Protein AF-A0A9Q0YEE8-F1 (afdb_monomer_lite)

Foldseek 3Di:
DDPPPDDDDDPPVCVVQQKDWDADPVPRDIWIARPVVRDTPVPDPPPPPDPPPDPDDDDDDDDDDDPDPDPPPDDDDDDPDDPPPPDDPPPDVQVVVKDWADPDDQWIWIWGDDPNFIKIKIFRWDDDVDPVDTDGDPDTDIDGDD

Secondary structure (DSSP, 8-state):
------PPPPPHHHHHTTEEEEE-TTT--EEEEETTT--BGGG-GGGTTSPP----------------SSS--SSSPPPSS--SSS---SSTTSGGG-EEEEEETTEEEEEEEETTEEEEEEEEEEE-SSTT-EEEEEEEEEEE--

Organism: Holothuria leucospilota (NCBI:txid206669)

InterPro domains:
  IPR003173 Transcriptional coactivator p15 (PC4), C-terminal [PF02229] (101-146)
  IPR009044 ssDNA-binding transcriptional regulator [G3DSA:2.30.31.10] (91-146)
  IPR009044 ssDNA-binding transcriptional regulator [SSF54447] (101-146)

Sequence (146 aa):
MDDNQTFPQIPDELYNAGWRVHYSLENNKPYFVNEETKMRADTLPTLRTFPPFTARGSSVQNLCHHQWVYERHVNRGFPKKEAEGLGKPCQQRMDEAMTRFPLGGKRHVVVKRYRGVPDVNIREYYGGETKDRLLAGKRGINLKLE

pLDDT: mean 70.5, std 21.79, range [31.23, 97.5]

Structure (mmCIF, N/CA/C/O backbone):
data_AF-A0A9Q0YEE8-F1
#
_entry.id   AF-A0A9Q0YEE8-F1
#
loop_
_atom_site.group_PDB
_atom_site.id
_atom_site.type_symbol
_atom_site.label_atom_id
_atom_site.label_alt_id
_atom_site.label_comp_id
_atom_site.label_asym_id
_atom_site.label_entity_id
_atom_site.label_seq_id
_atom_site.pdbx_PDB_ins_code
_atom_site.Cartn_x
_atom_site.Cartn_y
_atom_site.Cartn_z
_atom_site.occupancy
_atom_site.B_iso_or_equiv
_atom_site.auth_seq_id
_atom_site.auth_comp_id
_atom_site.auth_asym_id
_atom_site.auth_atom_id
_atom_site.pdbx_PDB_model_num
ATOM 1 N N . MET A 1 1 ? 16.711 -9.460 -29.664 1.00 41.03 1 MET A N 1
ATOM 2 C CA . MET A 1 1 ? 16.313 -8.199 -29.009 1.00 41.03 1 MET A CA 1
ATOM 3 C C . MET A 1 1 ? 17.043 -8.196 -27.686 1.00 41.03 1 MET A C 1
ATOM 5 O O . MET A 1 1 ? 16.607 -8.880 -26.772 1.00 41.03 1 MET A O 1
ATOM 9 N N . ASP A 1 2 ? 18.213 -7.565 -27.653 1.00 51.31 2 ASP A N 1
ATOM 10 C CA . ASP A 1 2 ? 19.096 -7.531 -26.486 1.00 51.31 2 ASP A CA 1
ATOM 11 C C . ASP A 1 2 ? 18.997 -6.149 -25.839 1.00 51.31 2 ASP A C 1
ATOM 13 O O . ASP A 1 2 ? 19.872 -5.302 -26.005 1.00 51.31 2 ASP A O 1
ATOM 17 N N . ASP A 1 3 ? 17.909 -5.906 -25.111 1.00 55.66 3 ASP A N 1
ATOM 18 C CA . ASP A 1 3 ? 17.727 -4.668 -24.349 1.00 55.66 3 ASP A CA 1
ATOM 19 C C . ASP A 1 3 ? 18.393 -4.810 -22.976 1.00 55.66 3 ASP A C 1
ATOM 21 O O . ASP A 1 3 ? 17.749 -4.813 -21.927 1.00 55.66 3 ASP A O 1
ATOM 25 N N . ASN A 1 4 ? 19.719 -4.959 -22.976 1.00 56.88 4 ASN A N 1
ATOM 26 C CA . ASN A 1 4 ? 20.512 -4.910 -21.753 1.00 56.88 4 ASN A CA 1
ATOM 27 C C . ASN A 1 4 ? 20.710 -3.434 -21.371 1.00 56.88 4 ASN A C 1
ATOM 29 O O . ASN A 1 4 ? 21.740 -2.816 -21.643 1.00 56.88 4 ASN A O 1
ATOM 33 N N . GLN A 1 5 ? 19.655 -2.833 -20.818 1.00 59.31 5 GLN A N 1
ATOM 34 C CA . GLN A 1 5 ? 19.642 -1.436 -20.408 1.00 59.31 5 GLN A CA 1
ATOM 35 C C . GLN A 1 5 ? 20.494 -1.275 -19.140 1.00 59.31 5 GLN A C 1
ATOM 37 O O . GLN A 1 5 ? 20.026 -1.429 -18.013 1.00 59.31 5 GLN A O 1
ATOM 42 N N . THR A 1 6 ? 21.785 -1.008 -19.327 1.00 70.62 6 THR A N 1
ATOM 43 C CA . THR A 1 6 ? 22.718 -0.742 -18.229 1.00 70.62 6 THR A CA 1
ATOM 44 C C . THR A 1 6 ? 22.388 0.608 -17.600 1.00 70.62 6 THR A C 1
ATOM 46 O O . THR A 1 6 ? 22.585 1.658 -18.213 1.00 70.62 6 THR A O 1
ATOM 49 N N . PHE A 1 7 ? 21.886 0.589 -16.366 1.00 70.50 7 PHE A N 1
ATOM 50 C CA . PHE A 1 7 ? 21.673 1.806 -15.588 1.00 70.50 7 PHE A CA 1
ATOM 51 C C . PHE A 1 7 ? 23.022 2.441 -15.215 1.00 70.50 7 PHE A C 1
ATOM 53 O O . PHE A 1 7 ? 23.943 1.720 -14.819 1.00 70.50 7 PHE A O 1
ATOM 60 N N . PRO A 1 8 ? 23.161 3.775 -15.310 1.00 74.31 8 PRO A N 1
ATOM 61 C CA . PRO A 1 8 ? 24.376 4.451 -14.878 1.00 74.31 8 PRO A CA 1
ATOM 62 C C . PRO A 1 8 ? 24.562 4.257 -13.368 1.00 74.31 8 PRO A C 1
ATOM 64 O O . PRO A 1 8 ? 23.685 4.606 -12.577 1.00 74.31 8 PRO A O 1
ATOM 67 N N . GLN A 1 9 ? 25.702 3.691 -12.967 1.00 80.62 9 GLN A N 1
ATOM 68 C CA . GLN A 1 9 ? 26.070 3.600 -11.556 1.00 80.62 9 GLN A CA 1
ATOM 69 C C . GLN A 1 9 ? 26.515 4.978 -11.060 1.00 80.62 9 GLN A C 1
ATOM 71 O O . GLN A 1 9 ? 27.364 5.625 -11.674 1.00 80.62 9 GLN A O 1
ATOM 76 N N . ILE A 1 10 ? 25.913 5.436 -9.964 1.00 78.44 10 ILE A N 1
ATOM 77 C CA . ILE A 1 10 ? 26.298 6.679 -9.293 1.00 78.44 10 ILE A CA 1
ATOM 78 C C . ILE A 1 10 ? 27.508 6.361 -8.407 1.00 78.44 10 ILE A C 1
ATOM 80 O O . ILE A 1 10 ? 27.403 5.439 -7.601 1.00 78.44 10 ILE A O 1
ATOM 84 N N . PRO A 1 11 ? 28.626 7.098 -8.511 1.00 82.75 11 PRO A N 1
ATOM 85 C CA . PRO A 1 11 ? 29.724 6.978 -7.557 1.00 82.75 11 PRO A CA 1
ATOM 86 C C . PRO A 1 11 ? 29.243 7.191 -6.114 1.00 82.75 11 PRO A C 1
ATOM 88 O O . PRO A 1 11 ? 28.494 8.137 -5.848 1.00 82.75 11 PRO A O 1
ATOM 91 N N . ASP A 1 12 ? 29.709 6.360 -5.180 1.00 79.19 12 ASP A N 1
ATOM 92 C CA . ASP A 1 12 ? 29.296 6.404 -3.766 1.00 79.19 12 ASP A CA 1
ATOM 93 C C . ASP A 1 12 ? 29.499 7.791 -3.131 1.00 79.19 12 ASP A C 1
ATOM 95 O O . ASP A 1 12 ? 28.690 8.240 -2.318 1.00 79.19 12 ASP A O 1
ATOM 99 N N . GLU A 1 13 ? 30.540 8.514 -3.550 1.00 81.50 13 GLU A N 1
ATOM 100 C CA . GLU A 1 13 ? 30.836 9.880 -3.104 1.00 81.50 13 GLU A CA 1
ATOM 101 C C . GLU A 1 13 ? 29.681 10.853 -3.382 1.00 81.50 13 GLU A C 1
ATOM 103 O O . GLU A 1 13 ? 29.294 11.633 -2.511 1.00 81.50 13 GLU A O 1
ATOM 108 N N . LEU A 1 14 ? 29.078 10.777 -4.573 1.00 79.62 14 LEU A N 1
ATOM 109 C CA . LEU A 1 14 ? 27.956 11.637 -4.953 1.00 79.62 14 LEU A CA 1
ATOM 110 C C . LEU A 1 14 ? 26.679 11.238 -4.214 1.00 79.62 14 LEU A C 1
ATOM 112 O O . LEU A 1 14 ? 25.920 12.104 -3.776 1.00 79.62 14 LEU A O 1
ATOM 116 N N . TYR A 1 15 ? 26.454 9.937 -4.034 1.00 79.00 15 TYR A N 1
ATOM 117 C CA . TYR A 1 15 ? 25.289 9.446 -3.305 1.00 79.00 15 TYR A CA 1
ATOM 118 C C . TYR A 1 15 ? 25.295 9.912 -1.841 1.00 79.00 15 TYR A C 1
ATOM 120 O O . TYR A 1 15 ? 24.278 10.412 -1.346 1.00 79.00 15 TYR A O 1
ATOM 128 N N . ASN A 1 16 ? 26.453 9.814 -1.180 1.00 84.62 16 ASN A N 1
ATOM 129 C CA . ASN A 1 16 ? 26.652 10.257 0.201 1.00 84.62 16 ASN A CA 1
ATOM 130 C C . ASN A 1 16 ? 26.549 11.782 0.352 1.00 84.62 16 ASN A C 1
ATOM 132 O O . ASN A 1 16 ? 26.094 12.260 1.386 1.00 84.62 16 ASN A O 1
ATOM 136 N N . ALA A 1 17 ? 26.897 12.542 -0.688 1.00 83.12 17 ALA A N 1
ATOM 137 C CA . ALA A 1 17 ? 26.743 13.996 -0.735 1.00 83.12 17 ALA A CA 1
ATOM 138 C C . ALA A 1 17 ? 25.319 14.469 -1.117 1.00 83.12 17 ALA A C 1
ATOM 140 O O . ALA A 1 17 ? 25.129 15.633 -1.472 1.00 83.12 17 ALA A O 1
ATOM 141 N N . GLY A 1 18 ? 24.316 13.581 -1.085 1.00 88.06 18 GLY A N 1
ATOM 142 C CA . GLY A 1 18 ? 22.909 13.941 -1.304 1.00 88.06 18 GLY A CA 1
ATOM 143 C C . GLY A 1 18 ? 22.512 14.138 -2.772 1.00 88.06 18 GLY A C 1
ATOM 144 O O . GLY A 1 18 ? 21.455 14.706 -3.056 1.00 88.06 18 GLY A O 1
ATOM 145 N N . TRP A 1 19 ? 23.328 13.672 -3.722 1.00 90.06 19 TRP A N 1
ATOM 146 C CA . TRP A 1 19 ? 22.987 13.722 -5.143 1.00 90.06 19 TRP A CA 1
ATOM 147 C C . TRP A 1 19 ? 22.090 12.550 -5.557 1.00 90.06 19 TRP A C 1
ATOM 149 O O . TRP A 1 19 ? 22.214 11.421 -5.066 1.00 90.06 19 TRP A O 1
ATOM 159 N N . ARG A 1 20 ? 21.183 12.817 -6.500 1.00 88.44 20 ARG A N 1
ATOM 160 C CA . ARG A 1 20 ? 20.285 11.840 -7.130 1.00 88.44 20 ARG A CA 1
ATOM 161 C C . ARG A 1 20 ? 20.307 11.982 -8.643 1.00 88.44 20 ARG A C 1
ATOM 163 O O . ARG A 1 20 ? 20.499 13.079 -9.167 1.00 88.44 20 ARG A O 1
ATOM 170 N N . VAL A 1 21 ? 20.070 10.873 -9.338 1.00 90.75 21 VAL A N 1
ATOM 171 C CA . VAL A 1 21 ? 19.872 10.861 -10.793 1.00 90.75 21 VAL A CA 1
ATOM 172 C C . VAL A 1 21 ? 18.407 11.136 -11.100 1.00 90.75 21 VAL A C 1
ATOM 174 O O . VAL A 1 21 ? 17.520 10.422 -10.641 1.00 90.75 21 VAL A O 1
ATOM 177 N N . HIS A 1 22 ? 18.171 12.150 -11.920 1.00 89.06 22 HIS A N 1
ATOM 178 C CA . HIS A 1 22 ? 16.889 12.460 -12.536 1.00 89.06 22 HIS A CA 1
ATOM 179 C C . HIS A 1 22 ? 16.992 12.275 -14.048 1.00 89.06 22 HIS A C 1
ATOM 181 O O . HIS A 1 22 ? 18.084 12.312 -14.609 1.00 89.06 22 HIS A O 1
ATOM 187 N N . TYR A 1 23 ? 15.854 12.102 -14.716 1.00 87.25 23 TYR A N 1
ATOM 188 C CA . TYR A 1 23 ? 15.785 11.999 -16.171 1.00 87.25 23 TYR A CA 1
ATOM 189 C C . TYR A 1 23 ? 15.057 13.209 -16.735 1.00 87.25 23 TYR A C 1
ATOM 191 O O . TYR A 1 23 ? 14.007 13.607 -16.228 1.00 87.25 23 TYR A O 1
ATOM 199 N N . SER A 1 24 ? 15.631 13.817 -17.770 1.00 84.81 24 SER A N 1
ATOM 200 C CA . SER A 1 24 ? 14.978 14.919 -18.472 1.00 84.81 24 SER A CA 1
ATOM 201 C C . SER A 1 24 ? 13.838 14.372 -19.320 1.00 84.81 24 SER A C 1
ATOM 203 O O . SER A 1 24 ? 14.042 13.455 -20.112 1.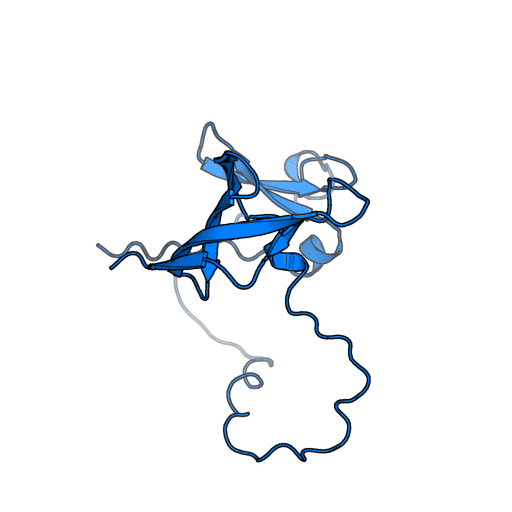00 84.81 24 SER A O 1
ATOM 205 N N . LEU A 1 25 ? 12.648 14.957 -19.188 1.00 83.44 25 LEU A N 1
ATOM 206 C CA . LEU A 1 25 ? 11.475 14.547 -19.963 1.00 83.44 25 LEU A CA 1
ATOM 207 C C . LEU A 1 25 ? 11.631 14.831 -21.464 1.00 83.44 25 LEU A C 1
ATOM 209 O O . LEU A 1 25 ? 11.033 14.143 -22.281 1.00 83.44 25 LEU A O 1
ATOM 213 N N . GLU A 1 26 ? 12.448 15.820 -21.831 1.00 86.88 26 GLU A N 1
ATOM 214 C CA . GLU A 1 26 ? 12.589 16.264 -23.222 1.00 86.88 26 GLU A CA 1
ATOM 215 C C . GLU A 1 26 ? 13.475 15.339 -24.059 1.00 86.88 26 GLU A C 1
ATOM 217 O O . GLU A 1 26 ? 13.242 15.154 -25.248 1.00 86.88 26 GLU A O 1
ATOM 222 N N . ASN A 1 27 ? 14.523 14.772 -23.457 1.00 87.62 27 ASN A N 1
ATOM 223 C CA . ASN A 1 27 ? 15.544 14.017 -24.191 1.00 87.62 27 ASN A CA 1
ATOM 224 C C . ASN A 1 27 ? 15.924 12.685 -23.533 1.00 87.62 27 ASN A C 1
ATOM 226 O O . ASN A 1 27 ? 16.839 12.014 -24.010 1.00 87.62 27 ASN A O 1
ATOM 230 N N . ASN A 1 28 ? 15.243 12.315 -22.444 1.00 86.25 28 ASN A N 1
ATOM 231 C CA . ASN A 1 28 ? 15.494 11.117 -21.648 1.00 86.25 28 ASN A CA 1
ATOM 232 C C . ASN A 1 28 ? 16.959 10.966 -21.189 1.00 86.25 28 ASN A C 1
ATOM 234 O O . ASN A 1 28 ? 17.437 9.857 -20.950 1.00 86.25 28 ASN A O 1
ATOM 238 N N . LYS A 1 29 ? 17.704 12.077 -21.084 1.00 86.00 29 LYS A N 1
ATOM 239 C CA . LYS A 1 29 ? 19.090 12.059 -20.608 1.00 86.00 29 LYS A CA 1
ATOM 240 C C . LYS A 1 29 ? 19.123 12.141 -19.081 1.00 86.00 29 LYS A C 1
ATOM 242 O O . LYS A 1 29 ? 18.411 12.981 -18.514 1.00 86.00 29 LYS A O 1
ATOM 247 N N . PRO A 1 30 ? 19.946 11.314 -18.413 1.00 88.31 30 PRO A N 1
ATOM 248 C CA . PRO A 1 30 ? 20.137 11.415 -16.978 1.00 88.31 30 PRO A CA 1
ATOM 249 C C . PRO A 1 30 ? 20.908 12.694 -16.629 1.00 88.31 30 PRO A C 1
ATOM 251 O O . PRO A 1 30 ? 21.839 13.085 -17.335 1.00 88.31 30 PRO A O 1
ATOM 254 N N . TYR A 1 31 ? 20.537 13.332 -15.525 1.00 88.94 31 TYR A N 1
ATOM 255 C CA . TYR A 1 31 ? 21.258 14.449 -14.923 1.00 88.94 31 TYR A CA 1
ATOM 256 C C . TYR A 1 31 ? 21.235 14.333 -13.398 1.00 88.94 31 TYR A C 1
ATOM 258 O O . TYR A 1 31 ? 20.330 13.731 -12.820 1.00 88.94 31 TYR A O 1
ATOM 266 N N . PHE A 1 32 ? 22.238 14.906 -12.736 1.00 89.12 32 PHE A N 1
ATOM 267 C CA . PHE A 1 32 ? 22.367 14.842 -11.282 1.00 89.12 32 PHE A CA 1
ATOM 268 C C . PHE A 1 32 ? 21.804 16.104 -10.631 1.00 89.12 32 PHE A C 1
ATOM 270 O O . PHE A 1 32 ? 22.132 17.219 -11.046 1.00 89.12 32 PHE A O 1
ATOM 277 N N . VAL A 1 33 ? 20.978 15.923 -9.601 1.00 90.75 33 VAL A N 1
ATOM 278 C CA . VAL A 1 33 ? 20.425 17.001 -8.770 1.00 90.75 33 VAL A CA 1
ATOM 279 C C . VAL A 1 33 ? 20.785 16.732 -7.322 1.00 90.75 33 VAL A C 1
ATOM 281 O O . VAL A 1 33 ? 20.646 15.605 -6.848 1.00 90.75 33 VAL A O 1
ATOM 284 N N . ASN A 1 34 ? 21.239 17.761 -6.620 1.00 90.25 34 ASN A N 1
ATOM 285 C CA . ASN A 1 34 ? 21.399 17.697 -5.178 1.00 90.25 34 ASN A CA 1
ATOM 286 C C . ASN A 1 34 ? 20.042 17.974 -4.511 1.00 90.25 34 ASN A C 1
ATOM 288 O O . ASN A 1 34 ? 19.421 19.008 -4.769 1.00 90.25 34 ASN A O 1
ATOM 292 N N . GLU A 1 35 ? 19.546 17.052 -3.684 1.00 83.50 35 GLU A N 1
ATOM 293 C CA . GLU A 1 35 ? 18.206 17.187 -3.094 1.00 83.50 35 GLU A CA 1
ATOM 294 C C . GLU A 1 35 ? 18.108 18.310 -2.060 1.00 83.50 35 GLU A C 1
ATOM 296 O O . GLU A 1 35 ? 17.019 18.863 -1.885 1.00 83.50 35 GLU A O 1
ATOM 301 N N . GLU A 1 36 ? 19.218 18.663 -1.416 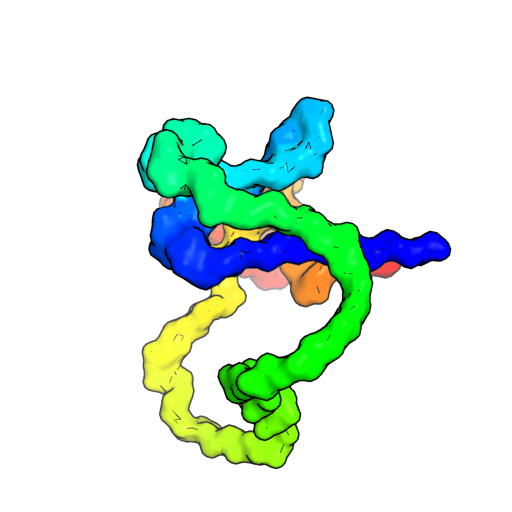1.00 85.88 36 GLU A N 1
ATOM 302 C CA . GLU A 1 36 ? 19.277 19.696 -0.383 1.00 85.88 36 GLU A CA 1
ATOM 303 C C . GLU A 1 36 ? 19.322 21.090 -1.010 1.00 85.88 36 GLU A C 1
ATOM 305 O O . GLU A 1 36 ? 18.540 21.965 -0.646 1.00 85.88 36 GLU A O 1
ATOM 310 N N . THR A 1 37 ? 20.190 21.289 -2.005 1.00 90.00 37 THR A N 1
ATOM 311 C CA . THR A 1 37 ? 20.393 22.608 -2.628 1.00 90.00 37 THR A CA 1
ATOM 312 C C . THR A 1 37 ? 19.522 22.847 -3.858 1.00 90.00 37 THR A C 1
ATOM 314 O O . THR A 1 37 ? 19.440 23.975 -4.341 1.00 90.00 37 THR A O 1
ATOM 317 N N . LYS A 1 38 ? 18.888 21.795 -4.395 1.00 87.44 38 LYS A N 1
ATOM 318 C CA . LYS A 1 38 ? 18.145 21.792 -5.671 1.00 87.44 38 LYS A CA 1
ATOM 319 C C . LYS A 1 38 ? 18.977 22.227 -6.883 1.00 87.44 38 LYS A C 1
ATOM 321 O O . LYS A 1 38 ? 18.420 22.504 -7.945 1.00 87.44 38 LYS A O 1
ATOM 326 N N . MET A 1 39 ? 20.303 22.257 -6.756 1.00 84.31 39 MET A N 1
ATOM 327 C CA . MET A 1 39 ? 21.200 22.604 -7.853 1.00 84.31 39 MET A CA 1
ATOM 328 C C . MET A 1 39 ? 21.472 21.389 -8.739 1.00 84.31 39 MET A C 1
ATOM 330 O O . MET A 1 39 ? 21.555 20.251 -8.266 1.00 84.31 39 MET A O 1
ATOM 334 N N . ARG A 1 40 ? 21.628 21.637 -10.041 1.00 85.50 40 ARG A N 1
ATOM 335 C CA . ARG A 1 40 ? 22.057 20.620 -11.002 1.00 85.50 40 ARG A CA 1
ATOM 336 C C . ARG A 1 40 ? 23.583 20.596 -11.104 1.00 85.50 40 ARG A C 1
ATOM 338 O O . ARG A 1 40 ? 24.225 21.642 -11.037 1.00 85.50 40 ARG A O 1
ATOM 345 N N . ALA A 1 41 ? 24.176 19.418 -11.287 1.00 79.94 41 ALA A N 1
ATOM 346 C CA . ALA A 1 41 ? 25.637 19.274 -11.299 1.00 79.94 41 ALA A CA 1
ATOM 347 C C . ALA A 1 41 ? 26.321 20.041 -12.449 1.00 79.94 41 ALA A C 1
ATOM 349 O O . ALA A 1 41 ? 27.451 20.495 -12.300 1.00 79.94 41 ALA A O 1
ATOM 350 N N . ASP A 1 42 ? 25.621 20.235 -13.569 1.00 78.50 42 ASP A N 1
ATOM 351 C CA . ASP A 1 42 ? 26.065 21.002 -14.742 1.00 78.50 42 ASP A CA 1
ATOM 352 C C . ASP A 1 42 ? 26.194 22.515 -14.480 1.00 78.50 42 ASP A C 1
ATOM 354 O O . ASP A 1 42 ? 26.907 23.207 -15.206 1.00 78.50 42 ASP A O 1
ATOM 358 N N . THR A 1 43 ? 25.556 23.028 -13.424 1.00 74.75 43 THR A N 1
ATOM 359 C CA . THR A 1 43 ? 25.653 24.441 -13.022 1.00 74.75 43 THR A CA 1
ATOM 360 C C . THR A 1 43 ? 26.868 24.753 -12.149 1.00 74.75 43 THR A C 1
ATOM 362 O O . THR A 1 43 ? 27.175 25.926 -11.939 1.00 74.75 43 THR A O 1
ATOM 365 N N . LEU A 1 44 ? 27.597 23.737 -11.668 1.00 67.44 44 LEU A N 1
ATOM 366 C CA . LEU A 1 44 ? 28.781 23.945 -10.837 1.00 67.44 44 LEU A CA 1
ATOM 367 C C . LEU A 1 44 ? 30.006 24.262 -11.717 1.00 67.44 44 LEU A C 1
ATOM 369 O O . LEU A 1 44 ? 30.469 23.391 -12.459 1.00 67.44 44 LEU A O 1
ATOM 373 N N . PRO A 1 45 ? 30.590 25.476 -11.625 1.00 58.56 45 PRO A N 1
ATOM 374 C CA . PRO A 1 45 ? 31.745 25.863 -12.442 1.00 58.56 45 PRO A CA 1
ATOM 375 C C . PRO A 1 45 ? 32.988 25.000 -12.162 1.00 58.56 45 PRO A C 1
ATOM 377 O O . PRO A 1 45 ? 33.879 24.909 -13.004 1.00 58.56 45 PRO A O 1
ATOM 380 N N . THR A 1 46 ? 33.026 24.331 -11.007 1.00 55.78 46 THR A N 1
ATOM 381 C CA . THR A 1 46 ? 34.152 23.534 -10.507 1.00 55.78 46 THR A CA 1
ATOM 382 C C . THR A 1 46 ? 34.155 22.067 -10.959 1.00 55.78 46 THR A C 1
ATOM 384 O O . THR A 1 46 ? 35.174 21.407 -10.792 1.00 55.78 46 THR A O 1
ATOM 387 N N . LEU A 1 47 ? 33.074 21.539 -11.557 1.00 49.59 47 LEU A N 1
ATOM 388 C CA . LEU A 1 47 ? 32.980 20.126 -11.989 1.00 49.59 47 LEU A CA 1
ATOM 389 C C . LEU A 1 47 ? 33.208 19.927 -13.503 1.00 49.59 47 LEU A C 1
ATOM 391 O O . LEU A 1 47 ? 32.780 18.928 -14.078 1.00 49.59 47 LEU A O 1
ATOM 395 N N . ARG A 1 48 ? 33.892 20.862 -14.177 1.00 45.88 48 ARG A N 1
ATOM 396 C CA . ARG A 1 48 ? 34.153 20.794 -15.632 1.00 45.88 48 ARG A CA 1
ATOM 397 C C . ARG A 1 48 ? 35.221 19.781 -16.067 1.00 45.88 48 ARG A C 1
ATOM 399 O O . ARG A 1 48 ? 35.498 19.680 -17.258 1.00 45.88 48 ARG A O 1
ATOM 406 N N . THR A 1 49 ? 35.782 19.004 -15.148 1.00 41.84 49 THR A N 1
ATOM 407 C CA . THR A 1 49 ? 36.812 17.995 -15.443 1.00 41.84 49 THR A CA 1
ATOM 408 C C . THR A 1 49 ? 36.392 16.594 -15.002 1.00 41.84 49 THR A C 1
ATOM 410 O O . THR A 1 49 ? 37.188 15.844 -14.454 1.00 41.84 49 THR A O 1
ATOM 413 N N . PHE A 1 50 ? 35.149 16.194 -15.276 1.00 49.00 50 PHE A N 1
ATOM 414 C CA . PHE A 1 50 ? 34.881 14.765 -15.445 1.00 49.00 50 PHE A CA 1
ATOM 415 C C . PHE A 1 50 ? 35.121 14.412 -16.913 1.00 49.00 50 PHE A C 1
ATOM 417 O O . PHE A 1 50 ? 34.511 15.038 -17.785 1.00 49.00 50 PHE A O 1
ATOM 424 N N . PRO A 1 51 ? 36.037 13.475 -17.222 1.00 42.78 51 PRO A N 1
ATOM 425 C CA . PRO A 1 51 ? 36.274 13.081 -18.599 1.00 42.78 51 PRO A CA 1
ATOM 426 C C . PRO A 1 51 ? 34.960 12.574 -19.216 1.00 42.78 51 PRO A C 1
ATOM 428 O O . PRO A 1 51 ? 34.176 11.912 -18.527 1.00 42.78 51 PRO A O 1
ATOM 431 N N . PRO A 1 52 ? 34.690 12.884 -20.497 1.00 45.81 52 PRO A N 1
ATOM 432 C CA . PRO A 1 52 ? 33.501 12.389 -21.170 1.00 45.81 52 PRO A CA 1
ATOM 433 C C . PRO A 1 52 ? 33.500 10.861 -21.110 1.00 45.81 52 PRO A C 1
ATOM 435 O O . PRO A 1 52 ? 34.469 10.213 -21.506 1.00 45.81 52 PRO A O 1
ATOM 438 N N . PHE A 1 53 ? 32.411 10.289 -20.600 1.00 42.72 53 PHE A N 1
ATOM 439 C CA . PHE A 1 53 ? 32.221 8.847 -20.512 1.00 42.72 53 PHE A CA 1
ATOM 440 C C . PHE A 1 53 ? 32.035 8.286 -21.930 1.00 42.72 53 PHE A C 1
ATOM 442 O O . PHE A 1 53 ? 30.920 8.144 -22.430 1.00 42.72 53 PHE A O 1
ATOM 449 N N . THR A 1 54 ? 33.135 8.028 -22.636 1.00 44.09 54 THR A N 1
ATOM 450 C CA . THR A 1 54 ? 33.101 7.313 -23.911 1.00 44.09 54 THR A CA 1
ATOM 451 C C . THR A 1 54 ? 32.917 5.832 -23.634 1.00 44.09 54 THR A C 1
ATOM 453 O O . THR A 1 54 ? 33.866 5.127 -23.301 1.00 44.09 54 THR A O 1
ATOM 456 N N . ALA A 1 55 ? 31.692 5.346 -23.817 1.00 47.56 55 ALA A N 1
ATOM 457 C CA . ALA A 1 55 ? 31.425 3.924 -23.963 1.00 47.56 55 ALA A CA 1
ATOM 458 C C . ALA A 1 55 ? 32.054 3.426 -25.280 1.00 47.56 55 ALA A C 1
ATOM 460 O O . ALA A 1 55 ? 31.447 3.523 -26.345 1.00 47.56 55 ALA A O 1
ATOM 461 N N . ARG A 1 56 ? 33.294 2.923 -25.234 1.00 38.41 56 ARG A N 1
ATOM 462 C CA . ARG A 1 56 ? 33.866 2.060 -26.281 1.00 38.41 56 ARG A CA 1
ATOM 463 C C . ARG A 1 56 ? 34.636 0.917 -25.638 1.00 38.41 56 ARG A C 1
ATOM 465 O O . ARG A 1 56 ? 35.356 1.107 -24.665 1.00 38.41 56 ARG A O 1
ATOM 472 N N . GLY A 1 57 ? 34.412 -0.273 -26.178 1.00 40.31 57 GLY A N 1
ATOM 473 C CA . GLY A 1 57 ? 34.860 -1.525 -25.600 1.00 40.31 57 GLY A CA 1
ATOM 474 C C . GLY A 1 57 ? 36.366 -1.782 -25.657 1.00 40.31 57 GLY A C 1
ATOM 475 O O . GLY A 1 57 ? 37.061 -1.369 -26.581 1.00 40.31 57 GLY A O 1
ATOM 476 N N . SER A 1 58 ? 36.754 -2.649 -24.719 1.00 36.44 58 SER A N 1
ATOM 477 C CA . SER A 1 58 ? 37.814 -3.672 -24.760 1.00 36.44 58 SER A CA 1
ATOM 478 C C . SER A 1 58 ? 39.298 -3.289 -24.602 1.00 36.44 58 SER A C 1
ATOM 480 O O . SER A 1 58 ? 39.910 -2.707 -25.485 1.00 36.44 58 SER A O 1
ATOM 482 N N . SER A 1 59 ? 39.873 -3.900 -23.549 1.00 38.44 59 SER A N 1
ATOM 483 C CA . SER A 1 59 ? 41.193 -4.561 -23.482 1.00 38.44 59 SER A CA 1
ATOM 484 C C . SER A 1 59 ? 42.438 -3.704 -23.187 1.00 38.44 59 SER A C 1
ATOM 486 O O . SER A 1 59 ? 42.930 -2.993 -24.051 1.00 38.44 59 SER A O 1
ATOM 488 N N . VAL A 1 60 ? 42.993 -3.815 -21.970 1.00 37.53 60 VAL A N 1
ATOM 489 C CA . VAL A 1 60 ? 44.194 -4.611 -21.599 1.00 37.53 60 VAL A CA 1
ATOM 490 C C . VAL A 1 60 ? 44.665 -4.178 -20.189 1.00 37.53 60 VAL A C 1
ATOM 492 O O . VAL A 1 60 ? 45.068 -3.044 -19.974 1.00 37.53 60 VAL A O 1
ATOM 495 N N . GLN A 1 61 ? 44.573 -5.126 -19.248 1.00 41.97 61 GLN A N 1
ATOM 496 C CA . GLN A 1 61 ? 45.463 -5.436 -18.109 1.00 41.97 61 GLN A CA 1
ATOM 497 C C . GLN A 1 61 ? 46.135 -4.306 -17.295 1.00 41.97 61 GLN A C 1
ATOM 499 O O . GLN A 1 61 ? 47.087 -3.681 -17.745 1.00 41.97 61 GLN A O 1
ATOM 504 N N . ASN A 1 62 ? 45.734 -4.187 -16.020 1.00 33.94 62 ASN A N 1
ATOM 505 C CA . ASN A 1 62 ? 46.565 -4.408 -14.813 1.00 33.94 62 ASN A CA 1
ATOM 506 C C . ASN A 1 62 ? 45.782 -3.927 -13.571 1.00 33.94 62 ASN A C 1
ATOM 508 O O . ASN A 1 62 ? 45.443 -2.759 -13.448 1.00 33.94 62 ASN A O 1
ATOM 512 N N . LEU A 1 63 ? 45.269 -4.866 -12.766 1.00 38.94 63 LEU A N 1
ATOM 513 C CA . LEU A 1 63 ? 45.807 -5.227 -11.441 1.00 38.94 63 LEU A CA 1
ATOM 514 C C . LEU A 1 63 ? 45.664 -4.115 -10.384 1.00 38.94 63 LEU A C 1
ATOM 516 O O . LEU A 1 63 ? 46.556 -3.290 -10.240 1.00 38.94 63 LEU A O 1
ATOM 520 N N . CYS A 1 64 ? 44.586 -4.156 -9.587 1.00 32.25 64 CYS A N 1
ATOM 521 C CA . CYS A 1 64 ? 44.676 -4.487 -8.153 1.00 32.25 64 CYS A CA 1
ATOM 522 C C . CYS A 1 64 ? 43.313 -4.424 -7.432 1.00 32.25 64 CYS A C 1
ATOM 524 O O . CYS A 1 64 ? 42.619 -3.419 -7.487 1.00 32.25 64 CYS A O 1
ATOM 526 N N . HIS A 1 65 ? 43.006 -5.504 -6.703 1.00 33.19 65 HIS A N 1
ATOM 527 C CA . HIS A 1 65 ? 42.277 -5.534 -5.426 1.00 33.19 65 HIS A CA 1
ATOM 528 C C . HIS A 1 65 ? 40.911 -4.824 -5.319 1.00 33.19 65 HIS A C 1
ATOM 530 O O . HIS A 1 65 ? 40.844 -3.680 -4.896 1.00 33.19 65 HIS A O 1
ATOM 536 N N . HIS A 1 66 ? 39.817 -5.552 -5.582 1.00 34.84 66 HIS A N 1
ATOM 537 C CA . HIS A 1 66 ? 38.685 -5.737 -4.641 1.00 34.84 66 HIS A CA 1
ATOM 538 C C . HIS A 1 66 ? 37.485 -6.422 -5.313 1.00 34.84 66 HIS A C 1
ATOM 540 O O . HIS A 1 66 ? 36.356 -5.944 -5.309 1.00 34.84 66 HIS A O 1
ATOM 546 N N . GLN A 1 67 ? 37.717 -7.614 -5.852 1.00 35.84 67 GLN A N 1
ATOM 547 C CA . GLN A 1 67 ? 36.639 -8.536 -6.179 1.00 35.84 67 GLN A CA 1
ATOM 548 C C . GLN A 1 67 ? 36.975 -9.845 -5.488 1.00 35.84 67 GLN A C 1
ATOM 550 O O . GLN A 1 67 ? 37.926 -10.484 -5.904 1.00 35.84 67 GLN A O 1
ATOM 555 N N . TRP A 1 68 ? 36.297 -10.120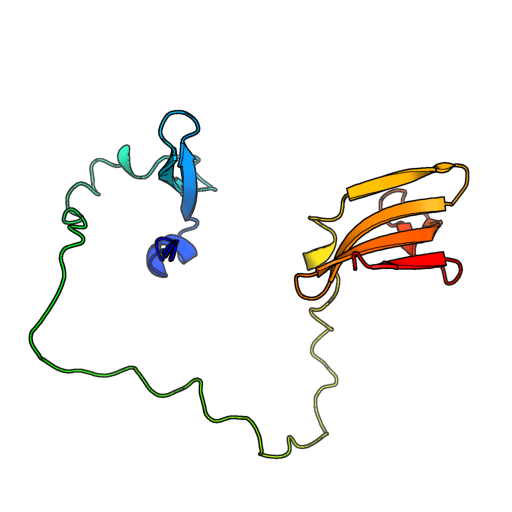 -4.364 1.00 31.23 68 TRP A N 1
ATOM 556 C CA . TRP A 1 68 ? 36.016 -11.437 -3.754 1.00 31.23 68 TRP A CA 1
ATOM 557 C C . TRP A 1 68 ? 35.538 -11.289 -2.293 1.00 31.23 68 TRP A C 1
ATOM 559 O O . TRP A 1 68 ? 36.140 -11.870 -1.405 1.00 31.23 68 TRP A O 1
ATOM 569 N N . VAL A 1 69 ? 34.448 -10.565 -1.998 1.00 37.97 69 VAL A N 1
ATOM 570 C CA . VAL A 1 69 ? 33.657 -10.833 -0.770 1.00 37.97 69 VAL A CA 1
ATOM 571 C C . VAL A 1 69 ? 32.196 -10.410 -0.969 1.00 37.97 69 VAL A C 1
ATOM 573 O O . VAL A 1 69 ? 31.766 -9.435 -0.383 1.00 37.97 69 VAL A O 1
ATOM 576 N N . TYR A 1 70 ? 31.411 -11.105 -1.793 1.00 36.00 70 TYR A N 1
ATOM 577 C CA . TYR A 1 70 ? 29.954 -11.219 -1.564 1.00 36.00 70 TYR A CA 1
ATOM 578 C C . TYR A 1 70 ? 29.365 -12.423 -2.307 1.00 36.00 70 TYR A C 1
ATOM 580 O O . TYR A 1 70 ? 28.284 -12.375 -2.869 1.00 36.00 70 TYR A O 1
ATOM 588 N N . GLU A 1 71 ? 30.086 -13.545 -2.306 1.00 38.22 71 GLU A N 1
ATOM 589 C CA . GLU A 1 71 ? 29.550 -14.805 -2.831 1.00 38.22 71 GLU A CA 1
ATOM 590 C C . GLU A 1 71 ? 30.211 -16.002 -2.138 1.00 38.22 71 GLU A C 1
ATOM 592 O O . GLU A 1 71 ? 30.862 -16.845 -2.747 1.00 38.22 71 GLU A O 1
ATOM 597 N N . ARG A 1 72 ? 30.116 -16.045 -0.800 1.00 38.09 72 ARG A N 1
ATOM 598 C CA . ARG A 1 72 ? 30.342 -17.280 -0.028 1.00 38.09 72 ARG A CA 1
ATOM 599 C C . ARG A 1 72 ? 29.834 -17.206 1.417 1.00 38.09 72 ARG A C 1
ATOM 601 O O . ARG A 1 72 ? 30.576 -17.481 2.346 1.00 38.09 72 ARG A O 1
ATOM 608 N N . HIS A 1 73 ? 28.563 -16.864 1.626 1.00 37.06 73 HIS A N 1
ATOM 609 C CA . HIS A 1 73 ? 27.897 -17.114 2.915 1.00 37.06 73 HIS A CA 1
ATOM 610 C C . HIS A 1 73 ? 26.463 -17.617 2.713 1.00 37.06 73 HIS A C 1
ATOM 612 O O . HIS A 1 73 ? 25.493 -17.043 3.190 1.00 37.06 73 HIS A O 1
ATOM 618 N N . VAL A 1 74 ? 26.346 -18.743 2.012 1.00 47.94 74 VAL A N 1
ATOM 619 C CA . VAL A 1 74 ? 25.213 -19.665 2.137 1.00 47.94 74 VAL A CA 1
ATOM 620 C C . VAL A 1 74 ? 25.836 -21.002 2.547 1.00 47.94 74 VAL A C 1
ATOM 622 O O . VAL A 1 74 ? 26.768 -21.455 1.891 1.00 47.94 74 VAL A O 1
ATOM 625 N N . ASN A 1 75 ? 25.363 -21.591 3.650 1.00 45.31 75 ASN A N 1
ATOM 626 C CA . ASN A 1 75 ? 25.822 -22.847 4.280 1.00 45.31 75 ASN A CA 1
ATOM 627 C C . ASN A 1 75 ? 26.908 -22.773 5.371 1.00 45.31 75 ASN A C 1
ATOM 629 O O . ASN A 1 75 ? 27.773 -23.643 5.449 1.00 45.31 75 ASN A O 1
ATOM 633 N N . ARG A 1 76 ? 26.807 -21.833 6.317 1.00 41.78 76 ARG A N 1
ATOM 634 C CA . ARG A 1 76 ? 27.209 -22.126 7.707 1.00 41.78 76 ARG A CA 1
ATOM 635 C C . ARG A 1 76 ? 26.082 -21.716 8.643 1.00 41.78 76 ARG A C 1
ATOM 637 O O . ARG A 1 76 ? 25.615 -20.584 8.585 1.00 41.78 76 ARG A O 1
ATOM 644 N N . GLY A 1 77 ? 25.601 -22.676 9.431 1.00 47.25 77 GLY A N 1
ATOM 645 C CA . GLY A 1 77 ? 24.525 -22.479 10.395 1.00 47.25 77 GLY A CA 1
ATOM 646 C C . GLY A 1 77 ? 24.830 -21.303 11.316 1.00 47.25 77 GLY A C 1
ATOM 647 O O . GLY A 1 77 ? 25.821 -21.318 12.041 1.00 47.25 77 GLY A O 1
ATOM 648 N N . PHE A 1 78 ? 23.974 -20.288 11.262 1.00 41.16 78 PHE A N 1
ATOM 649 C CA . PHE A 1 78 ? 24.014 -19.171 12.194 1.00 41.16 78 PHE A CA 1
ATOM 650 C C . PHE A 1 78 ? 23.613 -19.659 13.598 1.00 41.16 78 PHE A C 1
ATOM 652 O O . PHE A 1 78 ? 22.584 -20.335 13.729 1.00 41.16 78 PHE A O 1
ATOM 659 N N . PRO A 1 79 ? 24.378 -19.328 14.656 1.00 44.38 79 PRO A N 1
ATOM 660 C CA . PRO A 1 79 ? 23.955 -19.572 16.027 1.00 44.38 79 PRO A CA 1
ATOM 661 C C . PRO A 1 79 ? 22.689 -18.758 16.333 1.00 44.38 79 PRO A C 1
ATOM 663 O O . PRO A 1 79 ? 22.591 -17.567 16.062 1.00 44.38 79 PRO A O 1
ATOM 666 N N . LYS A 1 80 ? 21.684 -19.448 16.876 1.00 53.72 80 LYS A N 1
ATOM 667 C CA . LYS A 1 80 ? 20.295 -18.990 17.049 1.00 53.72 80 LYS A CA 1
ATOM 668 C C . LYS A 1 80 ? 20.057 -18.067 18.255 1.00 53.72 80 LYS A C 1
ATOM 670 O O . LYS A 1 80 ? 18.915 -17.928 18.682 1.00 53.72 80 LYS A O 1
ATOM 675 N N . LYS A 1 81 ? 21.098 -17.503 18.860 1.00 51.38 81 LYS A N 1
ATOM 676 C CA . LYS A 1 81 ? 20.985 -16.736 20.107 1.00 51.38 81 LYS A CA 1
ATOM 677 C C . LYS A 1 81 ? 21.597 -15.361 19.874 1.00 51.38 81 LYS A C 1
ATOM 679 O O . LYS A 1 81 ? 22.665 -15.299 19.288 1.00 51.38 81 LYS A O 1
ATOM 684 N N . GLU A 1 82 ? 20.904 -14.314 20.326 1.00 50.38 82 GLU A N 1
ATOM 685 C CA . GLU A 1 82 ? 21.299 -12.887 20.273 1.00 50.38 82 GLU A CA 1
ATOM 686 C C . GLU A 1 82 ? 20.794 -12.053 19.075 1.00 50.38 82 GLU A C 1
ATOM 688 O O . GLU A 1 82 ? 21.435 -11.101 18.647 1.00 50.38 82 GLU A O 1
ATOM 693 N N . ALA A 1 83 ? 19.581 -12.331 18.579 1.00 48.28 83 ALA A N 1
ATOM 694 C CA . ALA A 1 83 ? 18.844 -11.413 17.693 1.00 48.28 83 ALA A CA 1
ATOM 695 C C . ALA A 1 83 ? 17.632 -10.744 18.383 1.00 48.28 83 ALA A C 1
ATOM 697 O O . ALA A 1 83 ? 16.655 -10.380 17.729 1.00 48.28 83 ALA A O 1
ATOM 698 N N . GLU A 1 84 ? 17.677 -10.582 19.708 1.00 49.31 84 GLU A N 1
ATOM 699 C CA . GLU A 1 84 ? 16.686 -9.821 20.477 1.00 49.31 84 GLU A CA 1
ATOM 700 C C . GLU A 1 84 ? 17.237 -8.415 20.750 1.00 49.31 84 GLU A C 1
ATOM 702 O O . GLU A 1 84 ? 17.876 -8.173 21.765 1.00 49.31 84 GLU A O 1
ATOM 707 N N . GLY A 1 85 ? 17.058 -7.479 19.815 1.00 50.2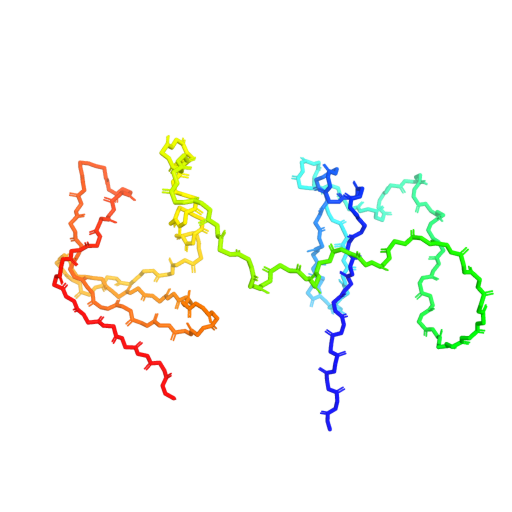8 85 GLY A N 1
ATOM 708 C CA . GLY A 1 85 ? 17.452 -6.082 20.059 1.00 50.28 85 GLY A CA 1
ATOM 709 C C . GLY A 1 85 ? 17.461 -5.173 18.835 1.00 50.28 85 GLY A C 1
ATOM 710 O O . GLY A 1 85 ? 17.256 -3.970 18.958 1.00 50.28 85 GLY A O 1
ATOM 711 N N . LEU A 1 86 ? 17.611 -5.732 17.634 1.00 45.56 86 LEU A N 1
ATOM 712 C CA . LEU A 1 86 ? 17.475 -4.973 16.391 1.00 45.56 86 LEU A CA 1
ATOM 713 C C . LEU A 1 86 ? 16.015 -5.005 15.931 1.00 45.56 86 LEU A C 1
ATOM 715 O O . LEU A 1 86 ? 15.530 -6.002 15.392 1.00 45.56 86 LEU A O 1
ATOM 719 N N . GLY A 1 87 ? 15.301 -3.907 16.192 1.00 51.03 87 GLY A N 1
ATOM 720 C CA . GLY A 1 87 ? 13.929 -3.692 15.737 1.00 51.03 87 GLY A CA 1
ATOM 721 C C . GLY A 1 87 ? 13.783 -4.027 14.252 1.00 51.03 87 GLY A C 1
ATOM 722 O O . GLY A 1 87 ? 14.573 -3.576 13.429 1.00 51.03 87 GLY A O 1
ATOM 723 N N . LYS A 1 88 ? 12.789 -4.860 13.924 1.00 54.88 88 LYS A N 1
ATOM 724 C CA . LYS A 1 88 ? 12.549 -5.403 12.578 1.00 54.88 88 LYS A CA 1
ATOM 725 C C . LYS A 1 88 ? 12.539 -4.278 11.522 1.00 54.88 88 LYS A C 1
ATOM 727 O O . LYS A 1 88 ? 11.560 -3.531 11.475 1.00 54.88 88 LYS A O 1
ATOM 732 N N . PRO A 1 89 ? 13.531 -4.183 10.614 1.00 43.78 89 PRO A N 1
ATOM 733 C CA . PRO A 1 89 ? 13.568 -3.139 9.590 1.00 43.78 89 PRO A CA 1
ATOM 734 C C . PRO A 1 89 ? 12.718 -3.499 8.356 1.00 43.78 89 PRO A C 1
ATOM 736 O O . PRO A 1 89 ? 13.136 -3.255 7.229 1.00 43.78 89 PRO A O 1
ATOM 739 N N . CYS A 1 90 ? 11.552 -4.142 8.517 1.00 42.03 90 CYS A N 1
ATOM 740 C CA . CYS A 1 90 ? 10.920 -4.846 7.390 1.00 42.03 90 CYS A CA 1
ATOM 741 C C . CYS A 1 90 ? 9.557 -4.338 6.896 1.00 42.03 90 CYS A C 1
ATOM 743 O O . CYS A 1 90 ? 9.103 -4.842 5.873 1.00 42.03 90 CYS A O 1
ATOM 745 N N . GLN A 1 91 ? 8.911 -3.351 7.530 1.00 52.06 91 GLN A N 1
ATOM 746 C CA . GLN A 1 91 ? 7.566 -2.925 7.092 1.00 52.06 91 GLN A CA 1
ATOM 747 C C . GLN A 1 91 ? 7.446 -1.444 6.708 1.00 52.06 91 GLN A C 1
ATOM 749 O O . GLN A 1 91 ? 6.799 -1.131 5.717 1.00 52.06 91 GLN A O 1
ATOM 754 N N . GLN A 1 92 ? 8.103 -0.537 7.437 1.00 49.28 92 GLN A N 1
ATOM 755 C CA . GLN A 1 92 ? 7.828 0.904 7.322 1.00 49.28 92 GLN A CA 1
ATOM 756 C C . GLN A 1 92 ? 8.274 1.533 5.990 1.00 49.28 92 GLN A C 1
ATOM 758 O O . GLN A 1 92 ? 7.668 2.500 5.548 1.00 49.28 92 GLN A O 1
ATOM 763 N N . ARG A 1 93 ? 9.294 0.983 5.314 1.00 51.12 93 ARG A N 1
ATOM 764 C CA . ARG A 1 93 ? 9.808 1.553 4.052 1.00 51.12 93 ARG A CA 1
ATOM 765 C C . ARG A 1 93 ? 8.990 1.208 2.805 1.00 51.12 93 ARG A C 1
ATOM 767 O O . ARG A 1 93 ? 9.208 1.822 1.771 1.00 51.12 93 ARG A O 1
ATOM 774 N N . MET A 1 94 ? 8.085 0.229 2.862 1.00 55.06 94 MET A N 1
ATOM 775 C CA . MET A 1 94 ? 7.288 -0.164 1.685 1.00 55.06 94 MET A CA 1
ATOM 776 C C . MET A 1 94 ? 5.904 0.484 1.632 1.00 55.06 94 MET A C 1
ATOM 778 O O . MET A 1 94 ? 5.231 0.382 0.608 1.00 55.06 94 MET A O 1
ATOM 782 N N . ASP A 1 95 ? 5.491 1.171 2.698 1.00 55.62 95 ASP A N 1
ATOM 783 C CA . ASP A 1 95 ? 4.201 1.861 2.737 1.00 55.62 95 ASP A CA 1
ATOM 784 C C . ASP A 1 95 ? 4.173 3.105 1.827 1.00 55.62 95 ASP A C 1
ATOM 786 O O . ASP A 1 95 ? 3.100 3.509 1.383 1.00 55.62 95 ASP A O 1
ATOM 790 N N . GLU A 1 96 ? 5.336 3.676 1.494 1.00 60.03 96 GLU A N 1
ATOM 791 C CA . GLU A 1 96 ? 5.459 4.933 0.738 1.00 60.03 96 GLU A CA 1
ATOM 792 C C . GLU A 1 96 ? 5.117 4.786 -0.760 1.00 60.03 96 GLU A C 1
ATOM 794 O O . GLU A 1 96 ? 4.662 5.733 -1.393 1.00 60.03 96 GLU A O 1
ATOM 799 N N . ALA A 1 97 ? 5.249 3.578 -1.323 1.00 71.06 97 ALA A N 1
ATOM 800 C CA . ALA A 1 97 ? 4.944 3.284 -2.731 1.00 71.06 97 ALA A CA 1
ATOM 801 C C . ALA A 1 97 ? 3.576 2.599 -2.936 1.00 71.06 97 ALA A C 1
ATOM 803 O O . ALA A 1 97 ? 3.308 2.031 -3.997 1.00 71.06 97 ALA A O 1
ATOM 804 N N . MET A 1 98 ? 2.722 2.586 -1.912 1.00 84.88 98 MET A N 1
ATOM 805 C CA . MET A 1 98 ? 1.485 1.811 -1.897 1.00 84.88 98 MET A CA 1
ATOM 806 C C . MET A 1 98 ? 0.262 2.686 -2.184 1.00 84.88 98 MET A C 1
ATOM 808 O O . MET A 1 98 ? -0.147 3.497 -1.354 1.00 84.88 98 MET A O 1
ATOM 812 N N . THR A 1 99 ? -0.389 2.479 -3.329 1.00 90.62 99 THR A N 1
ATOM 813 C CA . THR A 1 99 ? -1.623 3.202 -3.672 1.00 90.62 99 THR A CA 1
ATOM 814 C C . THR A 1 99 ? -2.839 2.513 -3.052 1.00 90.62 99 THR A C 1
ATOM 816 O O . THR A 1 99 ? -3.016 1.297 -3.178 1.00 90.62 99 THR A O 1
ATOM 819 N N . ARG A 1 100 ? -3.690 3.292 -2.372 1.00 90.12 100 ARG A N 1
ATOM 820 C CA . ARG A 1 100 ? -4.911 2.814 -1.704 1.00 90.12 100 ARG A CA 1
ATOM 821 C C . ARG A 1 100 ? -6.150 3.377 -2.398 1.00 90.12 100 ARG A C 1
ATOM 823 O O . ARG A 1 100 ? -6.201 4.568 -2.680 1.00 90.12 100 ARG A O 1
ATOM 830 N N . PHE A 1 101 ? -7.165 2.541 -2.592 1.00 94.50 101 PHE A N 1
ATOM 831 C CA . PHE A 1 101 ? -8.452 2.910 -3.179 1.00 94.50 101 PHE A CA 1
ATOM 832 C C . PHE A 1 101 ? -9.591 2.517 -2.224 1.00 94.50 101 PHE A C 1
ATOM 834 O O . PHE A 1 101 ? -9.674 1.351 -1.828 1.00 94.50 101 PHE A O 1
ATOM 841 N N . PRO A 1 102 ? -10.468 3.446 -1.811 1.00 93.94 102 PRO A N 1
ATOM 842 C CA . PRO A 1 102 ? -11.591 3.120 -0.937 1.00 93.94 102 PRO A CA 1
ATOM 843 C C . PRO A 1 102 ? -12.673 2.335 -1.696 1.00 93.94 102 PRO A C 1
ATOM 845 O O . PRO A 1 102 ? -13.058 2.714 -2.797 1.00 93.94 102 PRO A O 1
ATOM 848 N N . LEU A 1 103 ? -13.201 1.264 -1.090 1.00 95.00 103 LEU A N 1
ATOM 849 C CA . LEU A 1 103 ? -14.362 0.510 -1.608 1.00 95.00 103 LEU A CA 1
ATOM 850 C C . LEU A 1 103 ? -15.672 0.843 -0.881 1.00 95.00 103 LEU A C 1
ATOM 852 O O . LEU A 1 103 ? -16.725 0.307 -1.218 1.00 95.00 103 LEU A O 1
ATOM 856 N N . GLY A 1 104 ? -15.601 1.689 0.148 1.00 92.06 104 GLY A N 1
ATOM 857 C CA . GLY A 1 104 ? -16.715 2.011 1.034 1.00 92.06 104 GLY A CA 1
ATOM 858 C C . GLY A 1 104 ? -16.607 1.344 2.409 1.00 92.06 104 GLY A C 1
ATOM 859 O O . GLY A 1 104 ? -15.997 0.284 2.593 1.00 92.06 104 GLY A O 1
ATOM 860 N N . GLY A 1 105 ? -17.192 1.999 3.413 1.00 91.56 105 GLY A N 1
ATOM 861 C CA . GLY A 1 105 ? -17.097 1.581 4.811 1.00 91.56 105 GLY A CA 1
ATOM 862 C C . GLY A 1 105 ? -15.644 1.517 5.291 1.00 91.56 105 GLY A C 1
ATOM 863 O O . GLY A 1 105 ? -14.897 2.483 5.179 1.00 91.56 105 GLY A O 1
ATOM 864 N N . LYS A 1 106 ? -15.242 0.360 5.825 1.00 93.12 106 LYS A N 1
ATOM 865 C CA . LYS A 1 106 ? -13.880 0.097 6.322 1.00 93.12 106 LYS A CA 1
ATOM 866 C C . LYS A 1 106 ? -13.000 -0.653 5.309 1.00 93.12 106 LYS A C 1
ATOM 868 O O . LYS A 1 106 ? -11.921 -1.119 5.662 1.00 93.12 106 LYS A O 1
ATOM 873 N N . ARG A 1 107 ? -13.443 -0.824 4.060 1.00 95.81 107 ARG A N 1
ATOM 874 C CA . ARG A 1 107 ? -12.756 -1.648 3.049 1.00 95.81 107 ARG A CA 1
ATOM 875 C C . ARG A 1 107 ? -11.928 -0.798 2.099 1.00 95.81 107 ARG A C 1
ATOM 877 O O . ARG A 1 107 ? -12.404 0.214 1.591 1.00 95.81 107 ARG A O 1
ATOM 884 N N . HIS A 1 108 ? -10.712 -1.256 1.825 1.00 95.31 108 HIS A N 1
ATOM 885 C CA . HIS A 1 108 ? -9.805 -0.620 0.876 1.00 95.31 108 HIS A CA 1
ATOM 886 C C . HIS A 1 108 ? -9.171 -1.672 -0.037 1.00 95.31 108 HIS A C 1
ATOM 888 O O . HIS A 1 108 ? -8.863 -2.785 0.404 1.00 95.31 108 HIS A O 1
ATOM 894 N N . VAL A 1 109 ? -8.962 -1.299 -1.299 1.00 96.31 109 VAL A N 1
ATOM 895 C CA . VAL A 1 109 ? -8.037 -1.977 -2.210 1.00 96.31 109 VAL A CA 1
ATOM 896 C C . VAL A 1 109 ? -6.677 -1.332 -2.073 1.00 96.31 109 VAL A C 1
ATOM 898 O O . VAL A 1 109 ? -6.549 -0.112 -2.005 1.00 96.31 109 VAL A O 1
ATOM 901 N N . VAL A 1 110 ? -5.654 -2.161 -2.049 1.00 94.69 110 VAL A N 1
ATOM 902 C CA . VAL A 1 110 ? -4.274 -1.752 -1.912 1.00 94.69 110 VAL A CA 1
ATOM 903 C C . VAL A 1 110 ? -3.460 -2.446 -2.986 1.00 94.69 110 VAL A C 1
ATOM 905 O O . VAL A 1 110 ? -3.378 -3.673 -3.010 1.00 94.69 110 VAL A O 1
ATOM 908 N N . VAL A 1 111 ? -2.853 -1.652 -3.862 1.00 94.06 111 VAL A N 1
ATOM 909 C CA . VAL A 1 111 ? -1.954 -2.149 -4.903 1.00 94.06 111 VAL A CA 1
ATOM 910 C C . VAL A 1 111 ? -0.528 -1.962 -4.410 1.00 94.06 111 VAL A C 1
ATOM 912 O O . VAL A 1 111 ? -0.117 -0.849 -4.079 1.00 94.06 111 VAL A O 1
ATOM 915 N N . LYS A 1 112 ? 0.221 -3.061 -4.319 1.00 92.31 112 LYS A N 1
ATOM 916 C CA . LYS A 1 112 ? 1.619 -3.056 -3.874 1.00 92.31 112 LYS A CA 1
ATOM 917 C C . LYS A 1 112 ? 2.440 -4.065 -4.669 1.00 92.31 112 LYS A C 1
ATOM 919 O O . LYS A 1 112 ? 1.889 -4.922 -5.353 1.00 92.31 112 LYS A O 1
ATOM 924 N N . ARG A 1 113 ? 3.765 -3.998 -4.551 1.00 92.25 113 ARG A N 1
ATOM 925 C CA . ARG A 1 113 ? 4.667 -5.035 -5.071 1.00 92.25 113 ARG A CA 1
ATOM 926 C C . ARG A 1 113 ? 5.195 -5.878 -3.920 1.00 92.25 113 ARG A C 1
ATOM 928 O O . ARG A 1 113 ? 5.766 -5.346 -2.974 1.00 92.25 113 ARG A O 1
ATOM 935 N N . TYR A 1 114 ? 5.024 -7.191 -4.005 1.00 88.19 114 TYR A N 1
ATOM 936 C CA . TYR A 1 114 ? 5.604 -8.145 -3.068 1.00 88.19 114 TYR A CA 1
ATOM 937 C C . TYR A 1 114 ? 6.647 -8.989 -3.795 1.00 88.19 114 TYR A C 1
ATOM 939 O O . TYR A 1 114 ? 6.322 -9.710 -4.733 1.00 88.19 114 TYR A O 1
ATOM 947 N N . ARG A 1 115 ? 7.915 -8.886 -3.368 1.00 89.69 115 ARG A N 1
ATOM 948 C CA . ARG A 1 115 ? 9.053 -9.581 -4.006 1.00 89.69 115 ARG A CA 1
ATOM 949 C C . ARG A 1 115 ? 9.129 -9.334 -5.524 1.00 89.69 115 ARG A C 1
ATOM 951 O O . ARG A 1 115 ? 9.325 -10.259 -6.299 1.00 89.69 115 ARG A O 1
ATOM 958 N N . GLY A 1 116 ? 8.913 -8.087 -5.944 1.00 89.44 116 GLY A N 1
ATOM 959 C CA . GLY A 1 116 ? 8.932 -7.684 -7.357 1.00 89.44 116 GLY A CA 1
ATOM 960 C C . GLY A 1 116 ? 7.641 -7.962 -8.136 1.00 89.44 116 GLY A C 1
ATOM 961 O O . GLY A 1 116 ? 7.432 -7.335 -9.172 1.00 89.44 116 GLY A O 1
ATOM 962 N N . VAL A 1 117 ? 6.743 -8.805 -7.617 1.00 91.25 117 VAL A N 1
ATOM 963 C CA . VAL A 1 117 ? 5.476 -9.168 -8.269 1.00 91.25 117 VAL A CA 1
ATOM 964 C C . VAL A 1 117 ? 4.353 -8.229 -7.805 1.00 91.25 117 VAL A C 1
ATOM 966 O O . VAL A 1 117 ? 4.235 -7.989 -6.598 1.00 91.25 117 VAL A O 1
ATOM 969 N N . PRO A 1 118 ? 3.535 -7.663 -8.712 1.00 92.44 118 PRO A N 1
ATOM 970 C CA . PRO A 1 118 ? 2.365 -6.880 -8.325 1.00 92.44 118 PRO A CA 1
ATOM 971 C C . PRO A 1 118 ? 1.318 -7.759 -7.617 1.00 92.44 118 PRO A C 1
ATOM 973 O O . PRO A 1 118 ? 0.994 -8.852 -8.071 1.00 92.44 118 PRO A O 1
ATOM 976 N N . ASP A 1 119 ? 0.795 -7.270 -6.493 1.00 94.31 119 ASP A N 1
ATOM 977 C CA . ASP A 1 119 ? -0.218 -7.930 -5.663 1.00 94.31 119 ASP A CA 1
ATOM 978 C C . ASP A 1 119 ? -1.315 -6.922 -5.294 1.00 94.31 119 ASP A C 1
ATOM 980 O O . ASP A 1 119 ? -1.039 -5.799 -4.850 1.00 94.31 119 ASP A O 1
ATOM 984 N N . VAL A 1 120 ? -2.572 -7.331 -5.458 1.00 96.12 120 VAL A N 1
ATOM 985 C CA . VAL A 1 120 ? -3.754 -6.520 -5.154 1.00 96.12 120 VAL A CA 1
ATOM 986 C C . VAL A 1 120 ? -4.415 -7.066 -3.895 1.00 96.12 120 VAL A C 1
ATOM 988 O O . VAL A 1 120 ? -4.936 -8.175 -3.852 1.00 96.12 120 VAL A O 1
ATOM 991 N N . ASN A 1 121 ? -4.401 -6.272 -2.832 1.00 95.94 121 ASN A N 1
ATOM 992 C CA . ASN A 1 121 ? -4.930 -6.640 -1.524 1.00 95.94 121 ASN A CA 1
ATOM 993 C C . ASN A 1 121 ? -6.289 -5.963 -1.327 1.00 95.94 121 ASN A C 1
ATOM 995 O O . ASN A 1 121 ? -6.362 -4.739 -1.307 1.00 95.94 121 ASN A O 1
ATOM 999 N N . ILE A 1 122 ? -7.357 -6.733 -1.131 1.00 96.94 122 ILE A N 1
ATOM 1000 C CA . ILE A 1 122 ? -8.693 -6.211 -0.815 1.00 96.94 122 ILE A CA 1
ATOM 1001 C C . ILE A 1 122 ? -8.997 -6.576 0.634 1.00 96.94 122 ILE A C 1
ATOM 1003 O O . ILE A 1 122 ? -9.184 -7.751 0.954 1.00 96.94 122 ILE A O 1
ATOM 1007 N N . ARG A 1 123 ? -9.001 -5.595 1.542 1.00 96.31 123 ARG A N 1
ATOM 1008 C CA . ARG A 1 123 ? -9.008 -5.871 2.987 1.00 96.31 123 ARG A CA 1
ATOM 1009 C C . ARG A 1 123 ? -9.817 -4.847 3.777 1.00 96.31 123 ARG A C 1
ATOM 1011 O O . ARG A 1 123 ? -9.930 -3.684 3.394 1.00 96.31 123 ARG A O 1
ATOM 1018 N N . GLU A 1 124 ? -10.397 -5.295 4.889 1.00 95.88 124 GLU A N 1
ATOM 1019 C CA . GLU A 1 124 ? -10.967 -4.410 5.907 1.00 95.88 124 GLU A CA 1
ATOM 1020 C C . GLU A 1 124 ? -9.824 -3.800 6.726 1.00 95.88 124 GLU A C 1
ATOM 1022 O O . GLU A 1 124 ? -8.994 -4.521 7.276 1.00 95.88 124 GLU A O 1
ATOM 1027 N N . TYR A 1 125 ? -9.774 -2.474 6.799 1.00 92.94 125 TYR A N 1
ATOM 1028 C CA . TYR A 1 125 ? -8.819 -1.713 7.595 1.00 92.94 125 TYR A CA 1
ATOM 1029 C C . TYR A 1 125 ? -9.523 -1.127 8.813 1.00 92.94 125 TYR A C 1
ATOM 1031 O O . TYR A 1 125 ? -10.662 -0.667 8.733 1.00 92.94 125 TYR A O 1
ATOM 1039 N N . TYR A 1 126 ? -8.838 -1.123 9.947 1.00 90.75 126 TYR A N 1
ATOM 1040 C CA . TYR A 1 126 ? -9.286 -0.418 11.140 1.00 90.75 126 TYR A CA 1
ATOM 1041 C C . TYR A 1 126 ? -8.354 0.768 11.385 1.00 90.75 126 TYR A C 1
ATOM 1043 O O . TYR A 1 126 ? -7.139 0.663 11.217 1.00 90.75 126 TYR A O 1
ATOM 1051 N N . GLY A 1 127 ? -8.931 1.920 11.717 1.00 83.56 127 GLY A N 1
ATOM 1052 C CA . GLY A 1 127 ? -8.158 3.092 12.113 1.00 83.56 127 GLY A CA 1
ATOM 1053 C C . GLY A 1 127 ? -7.790 3.006 13.588 1.00 83.56 127 GLY A C 1
ATOM 1054 O O . GLY A 1 127 ? -8.631 2.623 14.403 1.00 83.56 127 GLY A O 1
ATOM 1055 N N . GLY A 1 128 ? -6.551 3.368 13.921 1.00 67.00 128 GLY A N 1
ATOM 1056 C CA . GLY A 1 128 ? -6.268 3.924 15.244 1.00 67.00 128 GLY A CA 1
ATOM 1057 C C . GLY A 1 128 ? -6.868 5.331 15.372 1.00 67.00 128 GLY A C 1
ATOM 1058 O O . GLY A 1 128 ? -7.405 5.866 14.404 1.00 67.00 128 GLY A O 1
ATOM 1059 N N . GLU A 1 129 ? -6.753 5.955 16.545 1.00 60.59 129 GLU A N 1
ATOM 1060 C CA . GLU A 1 129 ? -7.253 7.322 16.814 1.00 60.59 129 GLU A CA 1
ATOM 1061 C C . GLU A 1 129 ? -6.770 8.382 15.804 1.00 60.59 129 GLU A C 1
ATOM 1063 O O . GLU A 1 129 ? -7.399 9.424 15.635 1.00 60.59 129 GLU A O 1
ATOM 1068 N N . THR A 1 130 ? -5.681 8.108 15.084 1.00 68.44 130 THR A N 1
ATOM 1069 C CA . THR A 1 130 ? -5.144 8.955 14.017 1.00 68.44 130 THR A CA 1
ATOM 1070 C C . THR A 1 130 ? -5.509 8.410 12.635 1.00 68.44 130 THR A C 1
ATOM 1072 O O . THR A 1 130 ? -5.202 7.265 12.297 1.00 68.44 130 THR A O 1
ATOM 1075 N N . LYS A 1 131 ? -6.126 9.264 11.802 1.00 61.00 131 LYS A N 1
ATOM 1076 C CA . LYS A 1 131 ? -6.556 8.938 10.425 1.00 61.00 131 LYS A CA 1
ATOM 1077 C C . LYS A 1 131 ? -5.426 8.397 9.537 1.00 61.00 131 LYS A C 1
ATOM 1079 O O . LYS A 1 131 ? -5.702 7.629 8.619 1.00 61.00 131 LYS A O 1
ATOM 1084 N N . ASP A 1 132 ? -4.176 8.734 9.842 1.00 69.19 132 ASP A N 1
ATOM 1085 C CA . ASP A 1 132 ? -3.014 8.335 9.042 1.00 69.19 132 ASP A CA 1
ATOM 1086 C C . ASP A 1 132 ? -2.545 6.896 9.285 1.00 69.19 132 ASP A C 1
ATOM 1088 O O . ASP A 1 132 ? -1.806 6.334 8.474 1.00 69.19 132 ASP A O 1
ATOM 1092 N N . ARG A 1 133 ? -2.989 6.247 10.368 1.00 77.88 133 ARG A N 1
ATOM 1093 C CA . ARG A 1 133 ? -2.573 4.880 10.710 1.00 77.88 133 ARG A CA 1
ATOM 1094 C C . ARG A 1 133 ? -3.727 3.900 10.553 1.00 77.88 133 ARG A C 1
ATOM 1096 O O . ARG A 1 133 ? -4.331 3.439 11.521 1.00 77.88 133 ARG A O 1
ATOM 1103 N N . LEU A 1 134 ? -4.008 3.560 9.296 1.00 84.62 134 LEU A N 1
ATOM 1104 C CA . LEU A 1 134 ? -4.871 2.433 8.950 1.00 84.62 134 LEU A CA 1
ATOM 1105 C C . LEU A 1 134 ? -4.091 1.125 9.081 1.00 84.62 134 LEU A C 1
ATOM 1107 O O . LEU A 1 134 ? -3.121 0.888 8.360 1.00 84.62 134 LEU A O 1
ATOM 1111 N N . LEU A 1 135 ? -4.546 0.260 9.979 1.00 89.06 135 LEU A N 1
ATOM 1112 C CA . LEU A 1 135 ? -3.983 -1.066 10.181 1.00 89.06 135 LEU A CA 1
ATOM 1113 C C . LEU A 1 135 ? -4.804 -2.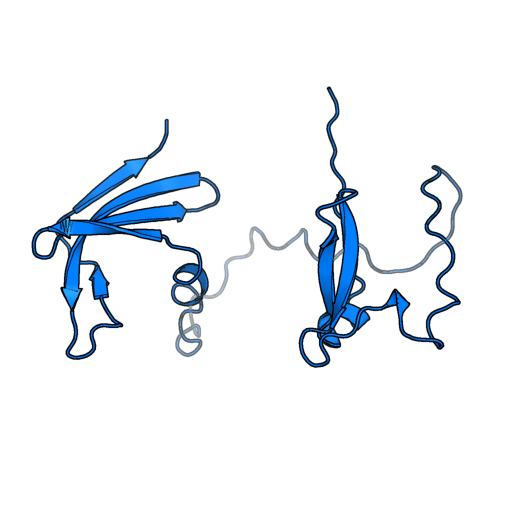101 9.411 1.00 89.06 135 LEU A C 1
ATOM 1115 O O . LEU A 1 135 ? -6.036 -2.060 9.368 1.00 89.06 135 LEU A O 1
ATOM 1119 N N . ALA A 1 136 ? -4.101 -3.029 8.768 1.00 91.50 136 ALA A N 1
ATOM 1120 C CA . ALA A 1 136 ? -4.713 -4.087 7.981 1.00 91.50 136 ALA A CA 1
ATOM 1121 C C . ALA A 1 136 ? -5.420 -5.096 8.900 1.00 91.50 136 ALA A C 1
ATOM 1123 O O . ALA A 1 136 ? -4.792 -5.730 9.747 1.00 91.50 136 ALA A O 1
ATOM 1124 N N . GLY A 1 137 ? -6.727 -5.275 8.723 1.00 93.12 137 GLY A N 1
ATOM 1125 C CA . GLY A 1 137 ? -7.515 -6.257 9.461 1.00 93.12 137 GLY A CA 1
ATOM 1126 C C . GLY A 1 137 ? -7.320 -7.688 8.959 1.00 93.12 137 GLY A C 1
ATOM 1127 O O . GLY A 1 137 ? -6.819 -7.944 7.864 1.00 93.12 137 GLY A O 1
ATOM 1128 N N . LYS A 1 138 ? -7.775 -8.668 9.748 1.00 95.06 138 LYS A N 1
ATOM 1129 C CA . LYS A 1 138 ? -7.678 -10.096 9.389 1.00 95.06 138 LYS A CA 1
ATOM 1130 C C . LYS A 1 138 ? -8.553 -10.470 8.182 1.00 95.06 138 LYS A C 1
ATOM 1132 O O . LYS A 1 138 ? -8.196 -11.371 7.428 1.00 95.06 138 LYS A O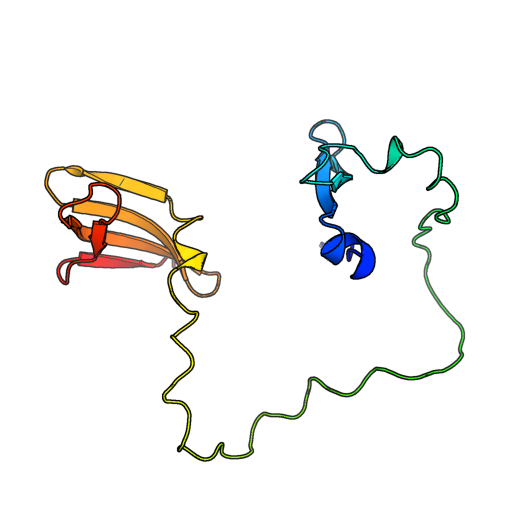 1
ATOM 1137 N N . ARG A 1 139 ? -9.667 -9.760 7.974 1.00 96.94 139 ARG A N 1
ATOM 1138 C CA . ARG A 1 139 ? -10.652 -10.030 6.913 1.00 96.94 139 ARG A CA 1
ATOM 1139 C C . ARG A 1 139 ? -10.229 -9.374 5.599 1.00 96.94 139 ARG A C 1
ATOM 1141 O O . ARG A 1 139 ? -10.211 -8.151 5.499 1.00 96.94 139 ARG A O 1
ATOM 1148 N N . GLY A 1 140 ? -9.887 -10.186 4.603 1.00 96.44 140 GLY A N 1
ATOM 1149 C CA . GLY A 1 140 ? -9.501 -9.729 3.269 1.00 96.44 140 GLY A CA 1
ATOM 1150 C C . GLY A 1 140 ? -8.946 -10.853 2.396 1.00 96.44 140 GLY A C 1
ATOM 1151 O O . GLY A 1 140 ? -8.687 -11.948 2.895 1.00 96.44 140 GLY A O 1
ATOM 1152 N N . ILE A 1 141 ? -8.742 -10.554 1.116 1.00 97.50 141 ILE A N 1
ATOM 1153 C CA . ILE A 1 141 ? -8.175 -11.443 0.096 1.00 97.50 141 ILE A CA 1
ATOM 1154 C C . ILE A 1 141 ? -6.986 -10.768 -0.596 1.00 97.50 141 ILE A C 1
ATOM 1156 O O . ILE A 1 141 ? -6.925 -9.541 -0.697 1.00 97.50 141 ILE A O 1
ATOM 1160 N N . ASN A 1 142 ? -6.044 -11.583 -1.063 1.00 96.38 142 ASN A N 1
ATOM 1161 C CA . ASN A 1 142 ? -4.903 -11.154 -1.859 1.00 96.38 142 ASN A CA 1
ATOM 1162 C C . ASN A 1 142 ? -5.022 -11.774 -3.250 1.00 96.38 142 ASN A C 1
ATOM 1164 O O . ASN A 1 142 ? -5.179 -12.989 -3.366 1.00 96.38 142 ASN A O 1
ATOM 1168 N N . LEU A 1 143 ? -4.961 -10.935 -4.275 1.00 96.56 143 LEU A N 1
ATOM 1169 C CA . LEU A 1 143 ? -5.069 -11.311 -5.674 1.00 96.56 143 LEU A CA 1
ATOM 1170 C C . LEU A 1 143 ? -3.706 -11.113 -6.328 1.00 96.56 143 LEU A C 1
ATOM 1172 O O . LEU A 1 143 ? -3.190 -9.995 -6.394 1.00 96.56 143 LEU A O 1
ATOM 1176 N N . LYS A 1 144 ? -3.141 -12.209 -6.824 1.00 93.69 144 LYS A N 1
ATOM 1177 C CA . LYS A 1 144 ? -1.914 -12.186 -7.615 1.00 93.69 144 LYS A CA 1
ATOM 1178 C C . LYS A 1 144 ? -2.269 -11.986 -9.083 1.00 93.69 144 LYS A C 1
ATOM 1180 O O . LYS A 1 144 ? -3.308 -12.465 -9.528 1.00 93.69 144 LYS A O 1
ATOM 1185 N N . LEU A 1 145 ? -1.402 -11.292 -9.810 1.00 89.06 145 LEU A N 1
ATOM 1186 C CA . LEU A 1 145 ? -1.412 -11.334 -11.268 1.00 89.06 145 LEU A CA 1
ATOM 1187 C C . LEU A 1 145 ? -0.784 -12.676 -11.683 1.00 89.06 145 LEU A C 1
ATOM 1189 O O . LEU A 1 145 ? 0.363 -12.928 -11.308 1.00 89.06 145 LEU A O 1
ATOM 1193 N N . GLU A 1 146 ? -1.549 -13.536 -12.356 1.00 79.31 146 GLU A N 1
ATOM 1194 C CA . GLU A 1 146 ? -1.023 -14.722 -13.056 1.00 79.31 146 GLU A CA 1
ATOM 1195 C C . GLU A 1 146 ? -0.499 -14.348 -14.444 1.00 79.31 146 GLU A C 1
ATOM 1197 O O . GLU A 1 146 ? -1.089 -13.434 -15.070 1.00 79.31 146 GLU A O 1
#

Radius of gyration: 23.33 Å; chains: 1; bounding box: 64×49×50 Å

=== Feature glossary ===
A reading guide for the features in this record.

Start from the sequence.

  · This is the polypeptide sequence — one letter per residue, N-terminus first. Length ranges from a few dozen residues for small domains to over a thousand for large multi-domain proteins.

Fold it, and you get atomic coordinates and the backbone conformation that goes with them.

  · Structure coordinates are given as an mmCIF _atom_site loop: one row per atom with element, residue name, chain id, sequence number, and x/y/z position in Å. Only the four main-chain atoms per residue are included here; side chains are omitted to keep the record compact.

  · Backbone dihedral angles. Every residue except chain termini has a φ (preceding-C → N → Cα → C) and a ψ (N → Cα → C → next-N). They are reported in degrees following the IUPAC sign convention. Secondary structure is essentially a statement about which (φ, ψ) basin each residue occupies.

  · The SS8 string is DSSP's per-residue secondary-structure call. α-helix (H) means an i→i+4 H-bond ladder; β-strand (E) means the residue participates in a β-sheet; 3₁₀ (G) and π (I) are tighter and wider helices; T/S are turns/bends; '-' is loop.

  · SS3 is a coarse helix/strand/coil call (letters a/b/c) made by the P-SEA algorithm from inter-Cα distances and dihedrals. It is less detailed than DSSP but needs only Cα positions.

Summarize the fold with a handful of shape descriptors and a per-residue structural alphabet.

  · Radius of gyration (Rg) is the root-mean-square distance of Cα atoms from their centroid — a single number for overall size and compactness. A globular domain of N residues has Rg ≈ 2.2·N^0.38 Å; an extended or disordered chain has a much larger Rg. The Cα contact count is the number of residue pairs whose Cα atoms are within 8 Å and are more than four positions apart in sequence — a standard proxy for tertiary packing density. The bounding box is the smallest axis-aligned box enclosing all Cα atoms.

  · The Foldseek 3Di string encodes local tertiary geometry as a 20-letter alphabet — one character per residue — derived from the relative positions of nearby Cα atoms. Unlike the amino-acid sequence, 3Di is a direct function of the 3D structure, so two proteins with the same fold have similar 3Di strings even at low sequence identity.

  · Solvent-accessible surface area (SASA) is the area in Å² traced out by the centre of a 1.4 Å probe sphere (a water molecule) rolled over the protein's van der Waals surface (Shrake–Rupley / Lee–Richards construction). Buried residues have near-zero SASA; fully exposed residues can exceed 200 Å². The total SASA scales roughly with the number of surface residues.

Ask how reliable the model is.

  · pLDDT (predicted Local Distance Difference Test) is AlphaFold's per-residue confidence score, ranging from 0 to 100. Values above 90 indicate high confidence (typically well-packed cores); 70–90 is confident; 50–70 low confidence; below 50 usually means the region is disordered or the prediction is unreliable there. AlphaFold stores pLDDT in the mmCIF B-factor column.

  · B-factor (Debye–Waller factor) reflects atomic displacement in the crystal lattice. It is an experimental observable (units Å²), not a prediction; low values mean the atom is pinned down, high values mean it moves or is heterogeneous across the crystal.

  · Predicted Aligned Error (PAE) is an AlphaFold confidence matrix: entry (i, j) is the expected error in the position of residue j, in ångströms, when the prediction is superimposed on the true structure at residue i. Low PAE within a block of residues means that block is internally rigid and well-predicted; high PAE between two blocks means their relative placement is uncertain even if each block individually is confident.

Place it in context: what it resembles, what it is annotated as, and how it looks.

  · Nearest PDB neighbors are the top structural matches found by Foldseek when searching this structure against the entire Protein Data Bank. Each hit reports a TM-score (0 to 1; >0.5 almost always implies the same fold) and an E-value. These are *structural* homologs — they may share no detectable sequence similarity.

  · Functional annotations link the protein to curated databases. InterPro entries identify conserved domains and families by matching the sequence against member-database signatures (Pfam, PROSITE, CDD, …). Gene Ontology (GO) terms describe molecular function, biological process, and cellular component in a controlled vocabulary. CATH places the structure in a hierarchical fold classification (Class/Architecture/Topology/Homologous-superfamily). The organism is the source species.

  · Three diagnostic plots accompany the record. The Cα contact map visualizes the tertiary structure as a 2D adjacency matrix (8 Å cutoff, sequence-local contacts suppressed). The Ramachandran plot shows the distribution of backbone (φ, ψ) torsions, with points in the α and β basins reflecting secondary structure content. The PAE plot shows AlphaFold's inter-residue confidence as a color matrix.

  · Six rendered views show the 3D structure from the faces of a cube — i.e. along ±x, ±y, ±z. Rendering representation is drawn randomly per protein from cartoon (secondary-structure ribbons), sticks (backbone bonds), or molecular surface; coloring is either N→C rainbow (blue at the N-terminus through red at the C-terminus) or one color per chain.